Protein AF-A0A202E0D1-F1 (afdb_monomer_lite)

Secondary structure (DSSP, 8-state):
-GGGHHHHHHHHHHH-TTS-HHHHHHHTT-HHHHHHHHHHHH--TTHHHHHHHHHHHHHHHHHH--

pLDDT: mean 88.65, std 6.91, range [55.81, 93.88]

Radius of gyration: 11.22 Å; chains: 1; bounding box: 23×22×32 Å

Sequence (66 aa):
MKNYWAESEAFIKENWPKFTAVEIKRINGNYDTFLKYLKEYYGNFPLTEAIARDKLNKFYLNLSEG

Foldseek 3Di:
DQVCLVVVLVLCCVVPVQDDPVQSVVCNVPVVSVVVVQCVRVVPPPVSVVVVVVSVVVVVVVVVVD

Structure (mmCIF, N/CA/C/O backbone):
data_AF-A0A202E0D1-F1
#
_entry.id   AF-A0A202E0D1-F1
#
loop_
_atom_site.group_PDB
_atom_site.id
_atom_site.type_symbol
_atom_site.label_atom_id
_atom_site.label_alt_id
_atom_site.label_comp_id
_atom_site.label_asym_id
_atom_site.label_entity_id
_atom_site.label_seq_id
_atom_site.pdbx_PDB_ins_code
_atom_site.Cartn_x
_atom_site.Cartn_y
_atom_site.Cartn_z
_atom_site.occupancy
_atom_site.B_iso_or_equiv
_atom_site.auth_seq_id
_atom_site.auth_comp_id
_atom_site.auth_asym_id
_atom_site.auth_atom_id
_atom_site.pdbx_PDB_model_num
ATOM 1 N N . MET A 1 1 ? 9.153 -4.985 -7.316 1.00 64.19 1 MET A N 1
ATOM 2 C CA . MET A 1 1 ? 8.678 -3.585 -7.236 1.00 64.19 1 MET A CA 1
ATOM 3 C C . MET A 1 1 ? 9.769 -2.551 -7.458 1.00 64.19 1 MET A C 1
ATOM 5 O O . MET A 1 1 ? 9.495 -1.616 -8.184 1.00 64.19 1 MET A O 1
ATOM 9 N N . LYS A 1 2 ? 10.967 -2.669 -6.853 1.00 70.31 2 LYS A N 1
ATOM 10 C CA . LYS A 1 2 ? 11.983 -1.592 -6.886 1.00 70.31 2 LYS A CA 1
ATOM 11 C C . LYS A 1 2 ? 12.284 -1.005 -8.275 1.00 70.31 2 LYS A C 1
ATOM 13 O O . LYS A 1 2 ? 12.452 0.201 -8.367 1.00 70.31 2 LYS A O 1
ATOM 18 N N . ASN A 1 3 ? 12.295 -1.828 -9.323 1.00 77.38 3 ASN A N 1
ATOM 19 C CA . ASN A 1 3 ? 12.584 -1.375 -10.691 1.00 77.38 3 ASN A CA 1
ATOM 20 C C . ASN A 1 3 ? 11.479 -0.496 -11.307 1.00 77.38 3 ASN A C 1
ATOM 22 O O . ASN A 1 3 ? 11.778 0.286 -12.194 1.00 77.38 3 ASN A O 1
ATOM 26 N N . TYR A 1 4 ? 10.243 -0.596 -10.810 1.00 85.44 4 TYR A N 1
ATOM 27 C CA . TYR A 1 4 ? 9.060 0.127 -11.297 1.00 85.44 4 TYR A CA 1
ATOM 28 C C . TYR A 1 4 ? 8.407 0.921 -10.159 1.00 85.44 4 TYR A C 1
ATOM 30 O O . TYR A 1 4 ? 7.181 0.996 -10.052 1.00 85.44 4 TYR A O 1
ATOM 38 N N . TRP A 1 5 ? 9.207 1.391 -9.193 1.00 87.25 5 TRP A N 1
ATOM 39 C CA . TRP A 1 5 ? 8.667 1.995 -7.975 1.00 87.25 5 TRP A CA 1
ATOM 40 C C . TRP A 1 5 ? 7.923 3.301 -8.257 1.00 87.25 5 TRP A C 1
ATOM 42 O O . TRP A 1 5 ? 6.867 3.500 -7.669 1.00 87.25 5 TRP A O 1
ATOM 52 N N . ALA A 1 6 ? 8.418 4.147 -9.162 1.00 87.62 6 ALA A N 1
ATOM 53 C CA . ALA A 1 6 ? 7.769 5.419 -9.479 1.00 87.62 6 ALA A CA 1
ATOM 54 C C . ALA A 1 6 ? 6.364 5.202 -10.066 1.00 87.62 6 ALA A C 1
ATOM 56 O O . ALA A 1 6 ? 5.399 5.820 -9.618 1.00 87.62 6 ALA A O 1
ATOM 57 N N . GLU A 1 7 ? 6.214 4.252 -10.986 1.00 90.19 7 GLU A N 1
ATOM 58 C CA . GLU A 1 7 ? 4.910 3.896 -11.542 1.00 90.19 7 GLU A CA 1
ATOM 59 C C . GLU A 1 7 ? 4.046 3.156 -10.502 1.00 90.19 7 GLU A C 1
ATOM 61 O O . GLU A 1 7 ? 2.844 3.410 -10.391 1.00 90.19 7 GLU A O 1
ATOM 66 N N . SER A 1 8 ? 4.653 2.289 -9.679 1.00 90.56 8 SER A N 1
ATOM 67 C CA . SER A 1 8 ? 3.952 1.609 -8.577 1.00 90.56 8 SER A CA 1
ATOM 68 C C . SER A 1 8 ? 3.420 2.599 -7.541 1.00 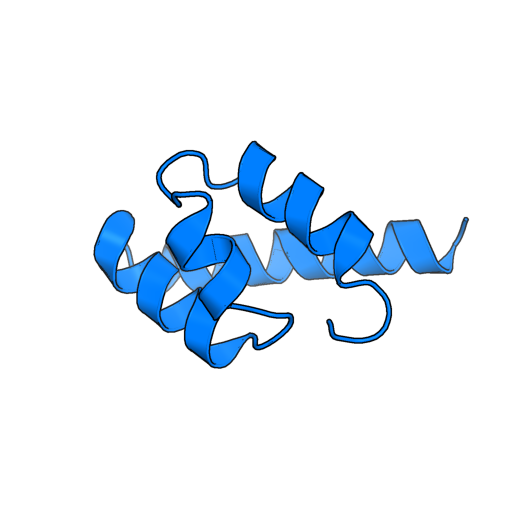90.56 8 SER A C 1
ATOM 70 O O . SER A 1 8 ? 2.370 2.351 -6.962 1.00 90.56 8 SER A O 1
ATOM 72 N N . GLU A 1 9 ? 4.121 3.707 -7.294 1.00 91.81 9 GLU A N 1
ATOM 73 C CA . GLU A 1 9 ? 3.719 4.756 -6.357 1.00 91.81 9 GLU A CA 1
ATOM 74 C C . GLU A 1 9 ? 2.374 5.364 -6.768 1.00 91.81 9 GLU A C 1
ATOM 76 O O . GLU A 1 9 ? 1.434 5.402 -5.968 1.00 91.81 9 GLU A O 1
ATOM 81 N N . ALA A 1 10 ? 2.270 5.778 -8.034 1.00 91.56 10 ALA A N 1
ATOM 82 C CA . ALA A 1 10 ? 1.046 6.324 -8.607 1.00 91.56 10 ALA A CA 1
ATOM 83 C C . ALA A 1 10 ? -0.085 5.288 -8.575 1.00 91.56 10 ALA A C 1
ATOM 85 O O . ALA A 1 10 ? -1.164 5.560 -8.044 1.00 91.56 10 ALA A O 1
ATOM 86 N N . PHE A 1 11 ? 0.204 4.063 -9.024 1.00 93.06 11 PHE A N 1
ATOM 87 C CA . PHE A 1 11 ? -0.762 2.968 -9.026 1.00 93.06 11 PHE A CA 1
ATOM 88 C C . PHE A 1 11 ? -1.294 2.649 -7.624 1.00 93.06 11 PHE A C 1
ATOM 90 O O . PHE A 1 11 ? -2.498 2.435 -7.441 1.00 93.06 11 PHE A O 1
ATOM 97 N N . ILE A 1 12 ? -0.407 2.623 -6.624 1.00 92.38 12 ILE A N 1
ATOM 98 C CA . ILE A 1 12 ? -0.774 2.347 -5.238 1.00 92.38 12 ILE A CA 1
ATOM 99 C C . ILE A 1 12 ? -1.658 3.468 -4.690 1.00 92.38 12 ILE A C 1
ATOM 101 O O . ILE A 1 12 ? -2.665 3.184 -4.046 1.00 92.38 12 ILE A O 1
ATOM 105 N N . LYS A 1 13 ? -1.317 4.728 -4.971 1.00 91.75 13 LYS A N 1
ATOM 106 C CA . LYS A 1 13 ? -2.099 5.894 -4.547 1.00 91.75 13 LYS A CA 1
ATOM 107 C C . LYS A 1 13 ? -3.515 5.888 -5.130 1.00 91.75 13 LYS A C 1
ATOM 109 O O . LYS A 1 13 ? -4.460 6.225 -4.422 1.00 91.75 13 LYS A O 1
ATOM 114 N N . GLU A 1 14 ? -3.666 5.489 -6.391 1.00 92.50 14 GLU A N 1
ATOM 115 C CA . GLU A 1 14 ? -4.973 5.389 -7.052 1.00 92.50 14 GLU A CA 1
ATOM 116 C C . GLU A 1 14 ? -5.814 4.216 -6.534 1.00 92.50 14 GLU A C 1
ATOM 118 O O . GLU A 1 14 ? -7.009 4.369 -6.289 1.00 92.50 14 GLU A O 1
ATOM 123 N N . ASN A 1 15 ? -5.209 3.040 -6.341 1.00 91.75 15 ASN A N 1
ATOM 124 C CA . ASN A 1 15 ? -5.945 1.834 -5.941 1.00 91.75 15 ASN A CA 1
ATOM 125 C C . ASN A 1 15 ? -6.193 1.741 -4.431 1.00 91.75 15 ASN A C 1
ATOM 127 O O . ASN A 1 15 ? -7.167 1.109 -4.015 1.00 91.75 15 ASN A O 1
ATOM 131 N N . TRP A 1 16 ? -5.334 2.353 -3.614 1.00 92.50 16 TRP A N 1
ATOM 132 C CA . TRP A 1 16 ? -5.436 2.358 -2.157 1.00 92.50 16 TRP A CA 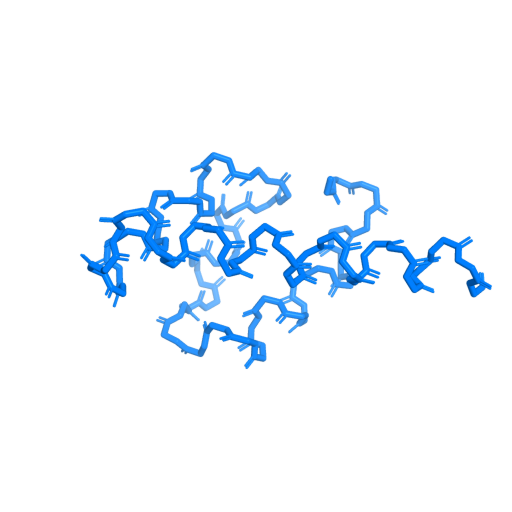1
ATOM 133 C C . TRP A 1 16 ? -5.433 3.790 -1.602 1.00 92.50 16 TRP A C 1
ATOM 135 O O . TRP A 1 16 ? -4.500 4.169 -0.893 1.00 92.50 16 TRP A O 1
ATOM 145 N N . PRO A 1 17 ? -6.509 4.571 -1.819 1.00 91.38 17 PRO A N 1
ATOM 146 C CA . PRO A 1 17 ? -6.575 5.986 -1.438 1.00 91.38 17 PRO A CA 1
ATOM 147 C C . PRO A 1 17 ? -6.506 6.243 0.075 1.00 91.38 17 PRO A C 1
ATOM 149 O O . PRO A 1 17 ? -6.266 7.373 0.490 1.00 91.38 17 PRO A O 1
ATOM 152 N N . LYS A 1 18 ? -6.706 5.218 0.918 1.00 91.94 18 LYS A N 1
ATOM 153 C CA . LYS A 1 18 ? -6.476 5.333 2.368 1.00 91.94 18 LYS A CA 1
ATOM 154 C C . LYS A 1 18 ? -5.000 5.493 2.740 1.00 91.94 18 LYS A C 1
ATOM 156 O O . LYS A 1 18 ? -4.733 5.968 3.837 1.00 91.94 18 LYS A O 1
ATOM 161 N N . PHE A 1 19 ? -4.067 5.094 1.872 1.00 93.19 19 PHE A N 1
ATOM 162 C CA . PHE A 1 19 ? -2.647 5.296 2.129 1.00 93.19 19 PHE A CA 1
ATOM 163 C C . PHE A 1 19 ? -2.274 6.755 1.915 1.00 93.19 19 PHE A C 1
ATOM 165 O O . PHE A 1 19 ? -2.467 7.336 0.845 1.00 93.19 19 PHE A O 1
ATOM 172 N N . THR A 1 20 ? -1.681 7.345 2.940 1.00 91.31 20 THR A N 1
ATOM 173 C CA . THR A 1 20 ? -1.123 8.687 2.868 1.00 91.31 20 THR A CA 1
ATOM 174 C C . THR A 1 20 ? 0.193 8.695 2.094 1.00 91.31 20 THR A C 1
ATOM 176 O O . THR A 1 20 ? 0.905 7.693 1.997 1.00 91.31 20 THR A O 1
ATOM 179 N N . ALA A 1 21 ? 0.591 9.872 1.604 1.00 90.12 21 ALA A N 1
ATOM 180 C CA . ALA A 1 21 ? 1.893 10.050 0.957 1.00 90.12 21 ALA A CA 1
ATOM 181 C C . ALA A 1 21 ? 3.073 9.624 1.857 1.00 90.12 21 ALA A C 1
ATOM 183 O O . ALA A 1 21 ? 4.119 9.218 1.355 1.00 90.12 21 ALA A O 1
ATOM 184 N N . VAL A 1 22 ? 2.914 9.699 3.184 1.00 92.12 22 VAL A N 1
ATOM 185 C CA . VAL A 1 22 ? 3.932 9.259 4.147 1.00 92.12 22 VAL A CA 1
ATOM 186 C C . VAL A 1 22 ? 4.071 7.740 4.136 1.00 92.12 22 VAL A C 1
ATOM 188 O O . VAL A 1 22 ? 5.188 7.233 4.093 1.00 92.12 22 VAL A O 1
ATOM 191 N N . GLU A 1 23 ? 2.964 7.003 4.151 1.00 92.38 23 GLU A N 1
ATOM 192 C CA . GLU A 1 23 ? 2.986 5.538 4.111 1.00 92.38 23 GLU A CA 1
ATOM 193 C C . GLU A 1 23 ? 3.490 5.016 2.774 1.00 92.38 23 GLU A C 1
ATOM 195 O O . GLU A 1 23 ? 4.327 4.120 2.748 1.00 92.38 23 GLU A O 1
ATOM 200 N N . ILE A 1 24 ? 3.060 5.629 1.671 1.00 92.12 24 ILE A N 1
ATOM 201 C CA . ILE A 1 24 ? 3.543 5.284 0.333 1.00 92.12 24 ILE A CA 1
ATOM 202 C C . ILE A 1 24 ? 5.064 5.467 0.258 1.00 92.12 24 ILE A C 1
ATOM 204 O O . ILE A 1 24 ? 5.778 4.547 -0.139 1.00 92.12 24 ILE A O 1
ATOM 208 N N . LYS A 1 25 ? 5.596 6.590 0.758 1.00 92.00 25 LYS A N 1
ATOM 209 C CA . LYS A 1 25 ? 7.051 6.792 0.864 1.00 92.00 25 LYS A CA 1
ATOM 210 C C . LYS A 1 25 ? 7.743 5.766 1.760 1.00 92.00 25 LYS A C 1
ATOM 212 O O . LYS A 1 25 ? 8.894 5.434 1.503 1.00 92.00 25 LYS A O 1
ATOM 217 N N . ARG A 1 26 ? 7.079 5.264 2.807 1.00 93.00 26 ARG A N 1
ATOM 218 C CA . ARG A 1 26 ? 7.619 4.203 3.677 1.00 93.00 26 ARG A CA 1
ATOM 219 C C . ARG A 1 26 ? 7.608 2.835 3.009 1.00 93.00 26 ARG A C 1
ATOM 221 O O . ARG A 1 26 ? 8.499 2.041 3.289 1.00 93.00 26 ARG A O 1
ATOM 228 N N . ILE A 1 27 ? 6.641 2.569 2.130 1.00 92.88 27 ILE A N 1
ATOM 229 C CA . ILE A 1 27 ? 6.608 1.348 1.324 1.00 92.88 27 ILE A CA 1
ATOM 230 C C . ILE A 1 27 ? 7.873 1.278 0.468 1.00 92.88 27 ILE A C 1
ATOM 232 O O . ILE A 1 27 ? 8.550 0.263 0.515 1.00 92.88 27 ILE A O 1
ATOM 236 N N . ASN A 1 28 ? 8.238 2.335 -0.265 1.00 90.00 28 ASN A N 1
ATOM 237 C CA . ASN A 1 28 ? 9.496 2.423 -1.031 1.00 90.00 28 ASN A CA 1
ATOM 238 C C . ASN A 1 28 ? 9.856 1.146 -1.835 1.00 90.00 28 ASN A C 1
ATOM 240 O O . ASN A 1 28 ? 10.982 0.640 -1.796 1.00 90.00 28 ASN A O 1
ATOM 244 N N . GLY A 1 29 ? 8.869 0.549 -2.502 1.00 88.50 29 GLY A N 1
ATOM 245 C CA . GLY A 1 29 ? 9.027 -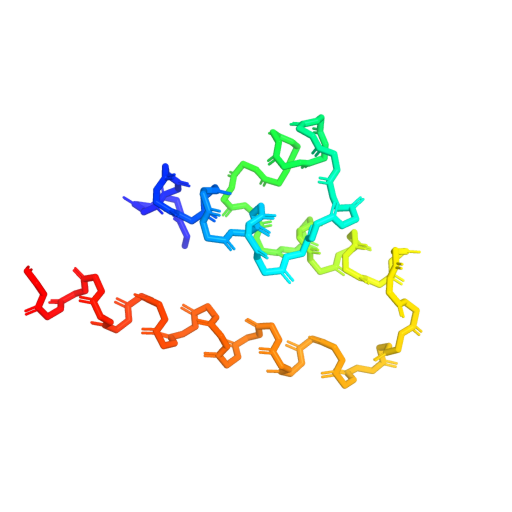0.691 -3.269 1.00 88.50 29 GLY A CA 1
ATOM 246 C C . GLY A 1 29 ? 9.196 -1.960 -2.425 1.00 88.50 29 GLY A C 1
ATOM 247 O O . GLY A 1 29 ? 9.597 -2.998 -2.954 1.00 88.50 29 GLY A O 1
ATOM 248 N N . ASN A 1 30 ? 8.909 -1.902 -1.128 1.00 91.44 30 ASN A N 1
ATOM 249 C CA . ASN A 1 30 ? 8.892 -3.036 -0.218 1.00 91.44 30 ASN A CA 1
ATOM 250 C C . ASN A 1 30 ? 7.469 -3.598 -0.100 1.00 91.44 30 ASN A C 1
ATOM 252 O O . ASN A 1 30 ? 6.594 -3.008 0.536 1.00 91.44 30 ASN A O 1
ATOM 256 N N . TYR A 1 31 ? 7.255 -4.771 -0.697 1.00 89.94 31 TYR A N 1
ATOM 257 C CA . TYR A 1 31 ? 5.950 -5.427 -0.689 1.00 89.94 31 TYR A CA 1
ATOM 258 C C . TYR A 1 31 ? 5.464 -5.777 0.719 1.00 89.94 31 TYR A C 1
ATOM 260 O O . TYR A 1 31 ? 4.292 -5.600 1.024 1.00 89.94 31 TYR A O 1
ATOM 268 N N . ASP A 1 32 ? 6.365 -6.208 1.597 1.00 91.31 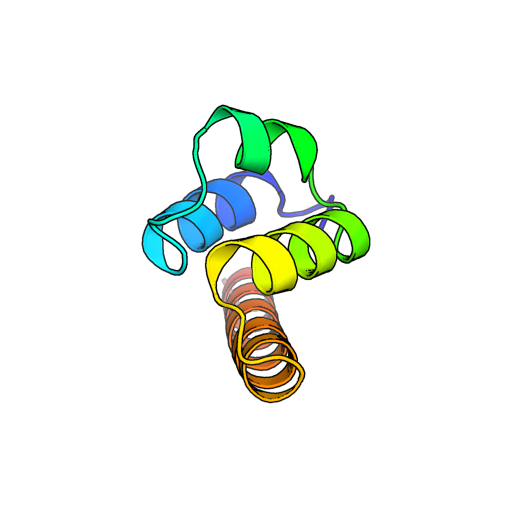32 ASP A N 1
ATOM 269 C CA . ASP A 1 32 ? 6.038 -6.612 2.965 1.00 91.31 32 ASP A CA 1
ATOM 270 C C . ASP A 1 32 ? 5.490 -5.426 3.777 1.00 91.31 32 ASP A C 1
ATOM 272 O O . ASP A 1 32 ? 4.467 -5.508 4.459 1.00 91.31 32 ASP A O 1
ATOM 276 N N . THR A 1 33 ? 6.114 -4.257 3.599 1.00 92.56 33 THR A N 1
ATOM 277 C CA . THR A 1 33 ? 5.644 -2.999 4.200 1.00 92.56 33 THR A CA 1
ATOM 278 C C . THR A 1 33 ? 4.285 -2.583 3.639 1.00 92.56 33 THR A C 1
ATOM 280 O O . THR A 1 33 ? 3.412 -2.153 4.393 1.00 92.56 33 THR A O 1
ATOM 283 N N . PHE A 1 34 ? 4.072 -2.761 2.333 1.00 93.00 34 PHE A N 1
ATOM 284 C CA . PHE A 1 34 ? 2.772 -2.538 1.706 1.00 93.00 34 PHE A CA 1
ATOM 285 C C . PHE A 1 34 ? 1.690 -3.454 2.290 1.00 93.00 34 PHE A C 1
ATOM 287 O O . PHE A 1 34 ? 0.624 -2.962 2.645 1.00 93.00 34 PHE A O 1
ATOM 294 N N . LEU A 1 35 ? 1.961 -4.751 2.469 1.00 91.81 35 LEU A N 1
ATOM 295 C CA . LEU A 1 35 ? 1.007 -5.696 3.061 1.00 91.81 35 LEU A CA 1
ATOM 296 C C . LEU A 1 35 ? 0.654 -5.342 4.506 1.00 91.81 35 LEU A C 1
ATOM 298 O O . LEU A 1 35 ? -0.512 -5.438 4.899 1.00 91.81 35 LEU A O 1
ATOM 302 N N . LYS A 1 36 ? 1.635 -4.879 5.287 1.00 92.44 36 LYS A N 1
ATOM 303 C CA . LYS A 1 36 ? 1.406 -4.404 6.653 1.00 92.44 36 LYS A CA 1
ATOM 304 C C . LYS A 1 36 ? 0.415 -3.238 6.683 1.00 92.44 36 LYS A C 1
ATOM 306 O O . LYS A 1 36 ? -0.568 -3.310 7.420 1.00 92.44 36 LYS A O 1
ATOM 311 N N . TYR A 1 37 ? 0.627 -2.210 5.862 1.00 92.56 37 TYR A N 1
ATOM 312 C CA . TYR A 1 37 ? -0.311 -1.086 5.768 1.00 92.56 37 TYR A CA 1
ATOM 313 C C . TYR A 1 37 ? -1.655 -1.516 5.183 1.00 92.56 37 TYR A C 1
ATOM 315 O O . TYR A 1 37 ? -2.712 -1.126 5.666 1.00 92.56 37 TYR A O 1
ATOM 323 N N . LEU A 1 38 ? -1.658 -2.408 4.200 1.00 92.56 38 LEU A N 1
ATOM 324 C CA . LEU A 1 38 ? -2.891 -2.927 3.624 1.00 92.56 38 LEU A CA 1
ATOM 325 C C . LEU A 1 38 ? -3.781 -3.585 4.685 1.00 92.56 38 LEU A C 1
ATOM 327 O O . LEU A 1 38 ? -4.984 -3.324 4.741 1.00 92.56 38 LEU A O 1
ATOM 331 N N . LYS A 1 39 ? -3.182 -4.384 5.571 1.00 91.44 39 LYS A N 1
ATOM 332 C CA . LYS A 1 39 ? -3.870 -4.976 6.718 1.00 91.44 39 LYS A CA 1
ATOM 333 C C . LYS A 1 39 ? -4.360 -3.912 7.704 1.00 91.44 39 LYS A C 1
ATOM 335 O O . LYS A 1 39 ? -5.507 -3.988 8.130 1.00 91.44 39 LYS A O 1
ATOM 340 N N . GLU A 1 40 ? -3.522 -2.934 8.037 1.00 92.19 40 GLU A N 1
ATOM 341 C CA . GLU A 1 40 ? -3.823 -1.879 9.015 1.00 92.19 40 GLU A CA 1
ATOM 342 C C . GLU A 1 40 ? -4.993 -0.974 8.582 1.00 92.19 40 GLU A C 1
ATOM 344 O O . GLU A 1 40 ? -5.878 -0.691 9.385 1.00 92.19 40 GLU A O 1
ATOM 349 N N . TYR A 1 41 ? -5.064 -0.587 7.303 1.00 91.06 41 TYR A N 1
ATOM 350 C CA . TYR A 1 41 ? -6.054 0.386 6.808 1.00 91.06 41 TYR A CA 1
ATOM 351 C C . TYR A 1 41 ? -7.322 -0.240 6.212 1.00 91.06 41 TYR A C 1
ATOM 353 O O . TYR A 1 41 ? -8.375 0.412 6.149 1.00 91.06 41 TYR A O 1
ATOM 361 N N . TYR A 1 42 ? -7.246 -1.486 5.736 1.00 88.38 42 TYR A N 1
ATOM 362 C CA . TYR A 1 42 ? -8.371 -2.155 5.073 1.00 88.38 42 TYR A CA 1
ATOM 363 C C . TYR A 1 42 ? -8.930 -3.344 5.856 1.00 88.38 42 TYR A C 1
ATOM 365 O O . TYR A 1 42 ? -10.052 -3.745 5.561 1.00 88.38 42 TYR A O 1
ATOM 373 N N . GLY A 1 43 ? -8.214 -3.889 6.847 1.00 82.81 43 GLY A N 1
ATOM 374 C CA . GLY A 1 43 ? -8.719 -4.851 7.842 1.00 82.81 43 GLY A CA 1
ATOM 375 C C . GLY A 1 43 ? -9.167 -6.229 7.327 1.00 82.81 43 GLY A C 1
ATOM 376 O O . GLY A 1 43 ? -9.240 -7.168 8.111 1.00 82.81 43 GLY A O 1
ATOM 377 N N . ASN A 1 44 ? -9.423 -6.387 6.025 1.00 82.56 44 ASN A N 1
ATOM 378 C CA . ASN A 1 44 ? -10.020 -7.581 5.422 1.00 82.56 44 ASN A CA 1
ATOM 379 C C . ASN A 1 44 ? -8.968 -8.563 4.877 1.00 82.56 44 ASN A C 1
ATOM 381 O O . ASN A 1 44 ? -8.994 -9.006 3.726 1.00 82.56 44 ASN A O 1
ATOM 385 N N . PHE A 1 45 ? -7.973 -8.850 5.705 1.00 79.88 45 PHE A N 1
ATOM 386 C CA . PHE A 1 45 ? -6.890 -9.770 5.375 1.00 79.88 45 PHE A CA 1
ATOM 387 C C . PHE A 1 45 ? -7.348 -11.223 5.598 1.00 79.88 45 PHE A C 1
ATOM 389 O O . PHE A 1 45 ? -7.959 -11.477 6.637 1.00 79.88 45 PHE A O 1
ATOM 396 N N . PRO A 1 46 ? -7.073 -12.189 4.692 1.00 85.56 46 PRO A N 1
ATOM 397 C CA . PRO A 1 46 ? -6.148 -12.155 3.545 1.00 85.56 46 PRO A CA 1
ATOM 398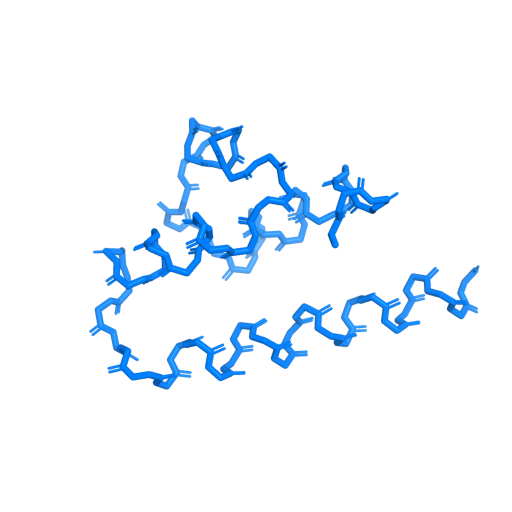 C C . PRO A 1 46 ? -6.779 -11.781 2.191 1.00 85.56 46 PRO A C 1
ATOM 400 O O . PRO A 1 46 ? -6.068 -11.689 1.193 1.00 85.56 46 PRO A O 1
ATOM 403 N N . LEU A 1 47 ? -8.092 -11.544 2.122 1.00 86.62 47 LEU A N 1
ATOM 404 C CA . LEU A 1 47 ? -8.768 -11.224 0.858 1.00 86.62 47 LEU A CA 1
ATOM 405 C C . LEU A 1 47 ? -8.153 -9.989 0.179 1.00 86.62 47 LEU A C 1
ATOM 407 O O . LEU A 1 47 ? -7.876 -10.009 -1.021 1.00 86.62 47 LEU A O 1
ATOM 411 N N . THR A 1 48 ? -7.878 -8.934 0.949 1.00 88.31 48 THR A N 1
ATOM 412 C CA . THR A 1 48 ? -7.250 -7.717 0.419 1.00 88.31 48 THR A CA 1
ATOM 413 C C . THR A 1 48 ? -5.835 -7.976 -0.103 1.00 88.31 48 THR A C 1
ATOM 415 O O . THR A 1 48 ? -5.465 -7.391 -1.117 1.00 88.31 48 THR A O 1
ATOM 418 N N . GLU A 1 49 ? -5.057 -8.865 0.528 1.00 90.69 49 GLU A N 1
ATOM 419 C CA . GLU A 1 49 ? -3.729 -9.255 0.029 1.00 90.69 49 GLU A CA 1
ATOM 420 C C . GLU A 1 49 ? -3.838 -9.896 -1.353 1.00 90.69 49 GLU A C 1
ATOM 422 O O . GLU A 1 49 ? -3.136 -9.477 -2.272 1.00 90.69 49 GLU A O 1
ATOM 427 N N . ALA A 1 50 ? -4.732 -10.875 -1.514 1.00 92.19 50 ALA A N 1
ATOM 428 C CA . ALA A 1 50 ? -4.913 -11.572 -2.783 1.00 92.19 50 ALA A CA 1
ATOM 429 C C . ALA A 1 50 ? -5.309 -10.599 -3.905 1.00 92.19 50 ALA A C 1
ATOM 431 O O . ALA A 1 50 ? -4.717 -10.619 -4.986 1.00 92.19 50 ALA A O 1
ATOM 432 N N . ILE A 1 51 ? -6.247 -9.688 -3.622 1.00 91.69 51 ILE A N 1
ATOM 433 C CA . ILE A 1 51 ? -6.668 -8.636 -4.558 1.00 91.69 51 ILE A CA 1
ATOM 434 C C . ILE A 1 51 ? -5.501 -7.702 -4.890 1.00 91.69 51 ILE A C 1
ATOM 436 O O . ILE A 1 51 ? -5.304 -7.333 -6.048 1.00 91.69 51 ILE A O 1
ATOM 440 N N . ALA A 1 52 ? -4.712 -7.309 -3.892 1.00 92.12 52 ALA A N 1
ATOM 441 C CA . ALA A 1 52 ? -3.586 -6.418 -4.108 1.00 92.12 52 ALA A CA 1
ATOM 442 C C . ALA A 1 52 ? -2.461 -7.062 -4.908 1.00 92.12 52 ALA A C 1
ATOM 444 O O . ALA A 1 52 ? -1.892 -6.421 -5.791 1.00 92.12 52 ALA A O 1
ATOM 445 N N . ARG A 1 53 ? -2.183 -8.340 -4.651 1.00 91.69 53 ARG A N 1
ATOM 446 C CA . ARG A 1 53 ? -1.234 -9.136 -5.422 1.00 91.69 53 ARG A CA 1
ATOM 447 C C . ARG A 1 53 ? -1.654 -9.244 -6.883 1.00 91.69 53 ARG A C 1
ATOM 449 O O . ARG A 1 53 ? -0.826 -9.012 -7.757 1.00 91.69 53 ARG A O 1
ATOM 456 N N . ASP A 1 54 ? -2.922 -9.556 -7.148 1.00 93.88 54 ASP A N 1
ATOM 457 C CA . ASP A 1 54 ? -3.465 -9.630 -8.510 1.00 93.88 54 ASP A CA 1
ATOM 458 C C . ASP A 1 54 ? -3.343 -8.286 -9.245 1.00 93.88 54 ASP A C 1
ATOM 460 O O . ASP A 1 54 ? -2.804 -8.230 -10.351 1.00 93.88 54 ASP A O 1
ATOM 464 N N . LYS A 1 55 ? -3.747 -7.186 -8.595 1.00 92.50 55 LYS A N 1
ATOM 465 C CA . LYS A 1 55 ? -3.632 -5.822 -9.134 1.00 92.50 55 LYS A CA 1
ATOM 466 C C . LYS A 1 55 ? -2.189 -5.448 -9.478 1.00 92.50 55 LYS A C 1
ATOM 468 O O . LYS A 1 55 ? -1.936 -4.968 -10.579 1.00 92.50 55 LYS A O 1
ATOM 473 N N . LEU A 1 56 ? -1.252 -5.686 -8.562 1.00 91.12 56 LEU A N 1
ATOM 474 C CA . LEU A 1 56 ? 0.167 -5.384 -8.766 1.00 91.12 56 LEU A CA 1
ATOM 475 C C . LEU A 1 56 ? 0.789 -6.262 -9.857 1.00 91.12 56 LEU A C 1
ATOM 477 O O . LEU A 1 56 ? 1.549 -5.761 -10.677 1.00 91.12 56 LEU A O 1
ATOM 481 N N . ASN A 1 57 ? 0.442 -7.549 -9.917 1.00 91.38 57 ASN A N 1
ATOM 482 C CA . ASN A 1 57 ? 0.914 -8.434 -10.982 1.00 91.38 57 ASN A CA 1
ATOM 483 C C . ASN A 1 57 ? 0.432 -7.966 -12.357 1.00 91.38 57 ASN A C 1
ATOM 485 O O . ASN A 1 57 ? 1.242 -7.841 -13.268 1.00 91.38 57 ASN A O 1
ATOM 489 N N . LYS A 1 58 ? -0.863 -7.656 -12.502 1.00 92.69 58 LYS A N 1
ATOM 490 C CA . LYS A 1 58 ? -1.414 -7.107 -13.751 1.00 92.69 58 LYS A CA 1
ATOM 491 C C . LYS A 1 58 ? -0.724 -5.808 -14.141 1.00 92.69 58 LYS A C 1
ATOM 493 O O . LYS A 1 58 ? -0.410 -5.610 -15.307 1.00 92.69 58 LYS A O 1
ATOM 498 N N . PHE A 1 59 ? -0.461 -4.943 -13.171 1.00 91.31 59 PHE A N 1
ATOM 499 C CA . PHE A 1 59 ? 0.268 -3.706 -13.399 1.00 91.31 59 PHE A CA 1
ATOM 500 C C . PHE A 1 59 ? 1.687 -3.955 -13.937 1.00 91.31 59 PHE A C 1
ATOM 502 O O . PHE A 1 59 ? 2.051 -3.391 -14.963 1.00 91.31 59 PHE A O 1
ATOM 509 N N . TYR A 1 60 ? 2.456 -4.858 -13.321 1.00 88.75 60 TYR A N 1
ATOM 510 C CA . TYR A 1 60 ? 3.809 -5.184 -13.787 1.00 88.75 60 TYR A CA 1
ATOM 511 C C . TYR A 1 60 ? 3.843 -5.894 -15.138 1.00 88.75 60 TYR A C 1
ATOM 513 O O . TYR A 1 60 ? 4.766 -5.657 -15.909 1.00 88.75 60 TYR A O 1
ATOM 521 N N . LEU A 1 61 ? 2.849 -6.732 -15.441 1.00 89.62 61 LEU A N 1
ATOM 522 C CA . LEU A 1 61 ? 2.717 -7.339 -16.766 1.00 89.62 61 LEU A CA 1
ATOM 523 C C . LEU A 1 61 ? 2.510 -6.261 -17.837 1.00 89.62 61 LEU A C 1
ATOM 525 O O . LEU A 1 61 ? 3.259 -6.229 -18.804 1.00 89.62 61 LEU A O 1
ATOM 529 N N . ASN A 1 62 ? 1.592 -5.314 -17.612 1.00 90.12 62 ASN A N 1
ATOM 530 C CA . ASN A 1 62 ? 1.367 -4.208 -18.550 1.00 90.12 62 ASN A CA 1
ATOM 531 C C . ASN A 1 62 ? 2.603 -3.310 -18.725 1.00 90.12 62 ASN A C 1
ATOM 533 O O . ASN A 1 62 ? 2.866 -2.856 -19.830 1.00 90.12 62 ASN A O 1
ATOM 537 N N . LEU A 1 63 ? 3.376 -3.067 -17.661 1.00 84.88 63 LEU A N 1
ATOM 538 C CA . LEU A 1 63 ? 4.630 -2.308 -17.760 1.00 84.88 63 LEU A CA 1
ATOM 539 C C . LEU A 1 63 ? 5.743 -3.066 -18.494 1.00 84.88 63 LEU A C 1
ATOM 541 O O . LEU A 1 63 ? 6.652 -2.439 -19.022 1.00 84.88 63 LEU A O 1
ATOM 545 N N . SER A 1 64 ? 5.710 -4.400 -18.482 1.00 79.06 64 SER A N 1
ATOM 546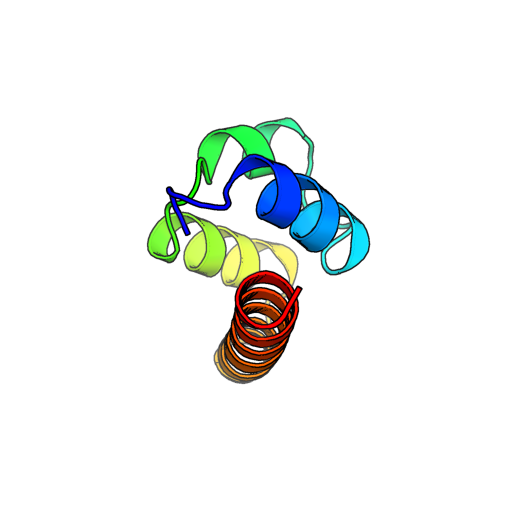 C CA . SER A 1 64 ? 6.714 -5.231 -19.152 1.00 79.06 64 SER A CA 1
ATOM 547 C C . SER A 1 64 ? 6.418 -5.455 -20.636 1.00 79.06 64 SER A C 1
ATOM 549 O O . SER A 1 64 ? 7.328 -5.857 -21.358 1.00 79.06 64 SER A O 1
ATOM 551 N N . GLU A 1 65 ? 5.171 -5.268 -21.069 1.00 73.56 65 GLU A N 1
ATOM 552 C CA . GLU A 1 65 ? 4.752 -5.402 -22.473 1.00 73.56 65 GLU A CA 1
ATOM 553 C C . GLU A 1 65 ? 4.711 -4.059 -23.228 1.00 73.56 65 GLU A C 1
ATOM 555 O O . GLU A 1 65 ? 4.458 -4.052 -24.433 1.00 73.56 65 GLU A O 1
ATOM 560 N N . GLY A 1 66 ? 4.946 -2.941 -22.528 1.00 55.81 66 GLY A N 1
ATOM 561 C CA . GLY A 1 66 ? 4.964 -1.577 -23.073 1.00 55.81 66 GLY A CA 1
ATOM 562 C C . GLY A 1 66 ? 6.344 -1.051 -23.447 1.00 55.81 66 GLY A C 1
ATOM 563 O O . GLY A 1 66 ? 7.358 -1.578 -22.938 1.00 55.81 66 GLY A O 1
#